Protein AF-K1UQA2-F1 (afdb_monomer)

pLDDT: mean 92.2, std 6.51, range [64.06, 97.81]

Foldseek 3Di:
DVVVPDDDDDDDLPDDQLVDQEDEDELQQEDDPVSVVSVVVCVVVVHHYHYDPNHPNYYPVRD

Organism: NCBI:txid408170

Secondary structure (DSSP, 8-state):
-GGGT-------TTS-GGG-SEEEETT--B--HHHHHHHHHHHHTT-EEEE-TT-S-B-TT--

Solvent-accessible surface area (backbone atoms only — not comparable to full-atom values): 3971 Å² total; per-residue (Å²): 94,82,90,71,73,53,91,81,82,92,76,63,88,87,54,74,62,87,83,40,76,61,47,75,44,76,48,41,35,65,40,40,69,70,56,51,51,50,54,50,51,41,41,75,75,71,34,42,78,46,74,43,75,66,40,54,71,18,29,87,86,70,86

Radius of gyration: 12.31 Å; Cα contacts (8 Å, |Δi|>4): 70; chains: 1; bounding box: 26×26×33 Å

Structure (mmCIF, N/CA/C/O backbone):
data_AF-K1UQA2-F1
#
_entry.id   AF-K1UQA2-F1
#
loop_
_atom_site.group_PDB
_atom_site.id
_atom_site.type_symbol
_atom_site.label_atom_id
_atom_site.label_alt_id
_atom_site.label_comp_id
_atom_site.label_asym_id
_atom_site.label_entity_id
_atom_site.label_seq_id
_atom_site.pdbx_PDB_ins_code
_atom_site.Cartn_x
_atom_site.Cartn_y
_atom_site.Cartn_z
_atom_site.occupancy
_atom_site.B_iso_or_equiv
_atom_site.auth_seq_id
_atom_site.auth_comp_id
_atom_site.auth_asym_id
_atom_site.auth_atom_id
_atom_site.pdbx_PDB_model_num
ATOM 1 N N . MET A 1 1 ? -2.093 12.959 9.187 1.00 64.06 1 MET A N 1
ATOM 2 C CA . MET A 1 1 ? -1.982 11.873 10.190 1.00 64.06 1 MET A CA 1
ATOM 3 C C . MET A 1 1 ? -1.719 12.421 11.589 1.00 64.06 1 MET A C 1
ATOM 5 O O . MET A 1 1 ? -2.556 12.214 12.451 1.00 64.06 1 MET A O 1
ATOM 9 N N . LYS A 1 2 ? -0.668 13.234 11.788 1.00 69.12 2 LYS A N 1
ATOM 10 C CA . LYS A 1 2 ? -0.396 13.937 13.062 1.00 69.12 2 LYS A CA 1
ATOM 11 C C . LYS A 1 2 ? -1.580 14.767 13.590 1.00 69.12 2 LYS A C 1
ATOM 13 O O . LYS A 1 2 ? -1.877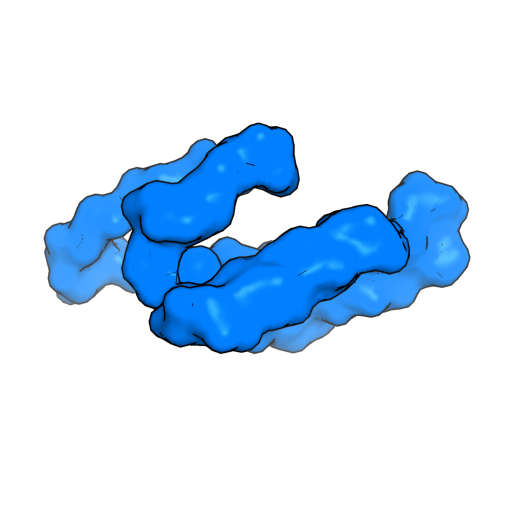 14.721 14.772 1.00 69.12 2 LYS A O 1
ATOM 18 N N . SER A 1 3 ? -2.289 15.465 12.702 1.00 81.44 3 SER A N 1
ATOM 19 C CA . SER A 1 3 ? -3.499 16.237 13.028 1.00 81.44 3 SER A CA 1
ATOM 20 C C . SER A 1 3 ? -4.732 15.387 13.358 1.00 81.44 3 SER A C 1
ATOM 22 O O . SER A 1 3 ? -5.662 15.893 13.969 1.00 81.44 3 SER A O 1
ATOM 24 N N . PHE A 1 4 ? -4.748 14.111 12.960 1.00 80.31 4 PHE A N 1
ATOM 25 C CA . PHE A 1 4 ? -5.859 13.187 13.211 1.00 80.31 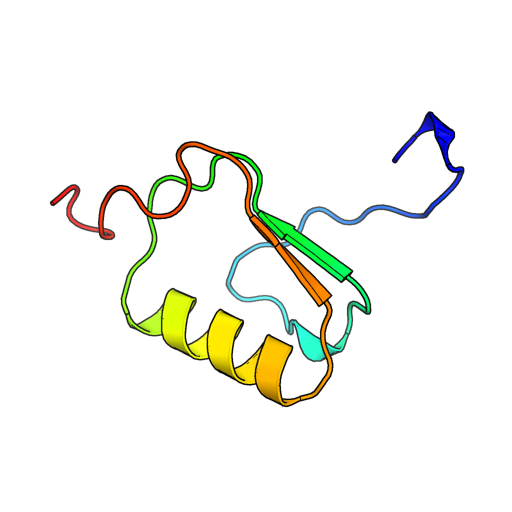4 PHE A CA 1
ATOM 26 C C . PHE A 1 4 ? -5.663 12.369 14.497 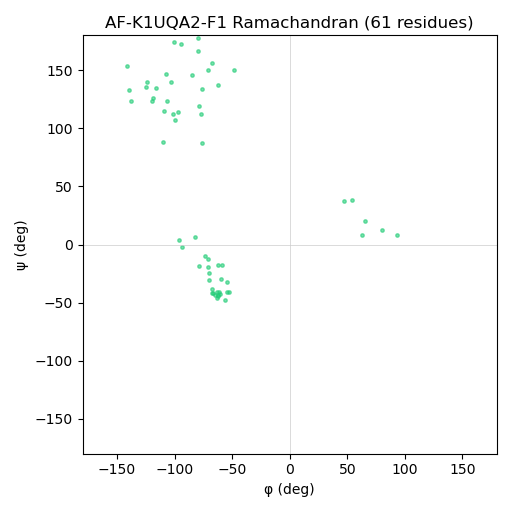1.00 80.31 4 PHE A C 1
ATOM 28 O O . PHE A 1 4 ? -6.504 11.537 14.811 1.00 80.31 4 PHE A O 1
ATOM 35 N N . GLY A 1 5 ? -4.537 12.541 15.207 1.00 84.00 5 GLY A N 1
ATOM 36 C CA . GLY A 1 5 ? -4.209 11.754 16.403 1.00 84.00 5 GLY A CA 1
ATOM 37 C C . GLY A 1 5 ? -4.034 10.250 16.152 1.00 84.00 5 GLY A C 1
ATOM 38 O O . GLY A 1 5 ? -3.913 9.485 17.102 1.00 84.00 5 GLY A O 1
ATOM 39 N N . ALA A 1 6 ? -4.023 9.816 14.888 1.00 86.31 6 ALA A N 1
ATOM 40 C CA . ALA A 1 6 ? -3.899 8.412 14.529 1.00 86.31 6 ALA A CA 1
ATOM 41 C C . ALA A 1 6 ? -2.443 7.939 14.701 1.00 86.31 6 ALA A C 1
ATOM 43 O O . ALA A 1 6 ? -1.533 8.629 14.222 1.00 86.31 6 ALA A O 1
ATOM 44 N N . PRO A 1 7 ? -2.209 6.774 15.334 1.00 89.94 7 PRO A N 1
ATOM 45 C CA . PRO A 1 7 ? -0.881 6.182 15.420 1.00 89.94 7 PRO A CA 1
ATOM 46 C C . PRO A 1 7 ? -0.367 5.845 14.018 1.00 89.94 7 PRO A C 1
ATOM 48 O O . PRO A 1 7 ? -1.110 5.357 13.165 1.00 89.94 7 PRO A O 1
ATOM 51 N N . VAL A 1 8 ? 0.908 6.143 13.779 1.00 91.44 8 VAL A N 1
ATOM 52 C CA . VAL A 1 8 ? 1.563 5.973 12.479 1.00 91.44 8 VAL A CA 1
ATOM 53 C C . VAL A 1 8 ? 2.787 5.105 12.658 1.00 91.44 8 VAL A C 1
ATOM 55 O O . VAL A 1 8 ? 3.574 5.341 13.572 1.00 91.44 8 VAL A O 1
ATOM 58 N N . ASP A 1 9 ? 2.954 4.153 11.751 1.00 94.19 9 ASP A N 1
ATOM 59 C CA . ASP A 1 9 ? 4.135 3.309 11.667 1.00 94.19 9 ASP A CA 1
ATOM 60 C C . ASP A 1 9 ? 4.749 3.425 10.267 1.00 94.19 9 ASP A C 1
ATOM 62 O O . ASP A 1 9 ? 4.029 3.487 9.266 1.00 94.19 9 ASP A O 1
ATOM 66 N N . PHE A 1 10 ? 6.078 3.473 10.200 1.00 93.50 10 PHE A N 1
ATOM 67 C CA . PHE A 1 10 ? 6.824 3.472 8.945 1.00 93.50 10 PHE A CA 1
ATOM 68 C C . PHE A 1 10 ? 7.334 2.061 8.694 1.00 93.50 10 PHE A C 1
ATOM 70 O O . PHE A 1 10 ? 8.270 1.594 9.339 1.00 93.50 10 PHE A O 1
ATOM 77 N N . ILE A 1 11 ? 6.712 1.391 7.731 1.00 93.38 11 ILE A N 1
ATOM 78 C CA . ILE A 1 11 ? 6.986 -0.010 7.432 1.00 93.38 11 ILE A CA 1
ATOM 79 C C . ILE A 1 11 ? 7.751 -0.169 6.120 1.00 93.38 11 ILE A C 1
ATOM 81 O O . ILE A 1 11 ? 7.557 0.587 5.169 1.00 93.38 11 ILE A O 1
ATOM 85 N N . SER A 1 12 ? 8.611 -1.183 6.059 1.00 92.56 12 SER A N 1
ATOM 86 C CA . SER A 1 12 ? 9.212 -1.654 4.812 1.00 92.56 12 SER A CA 1
ATOM 87 C C . SER A 1 12 ? 8.239 -2.539 4.032 1.00 92.56 12 SER A C 1
ATOM 89 O O . SER A 1 12 ? 7.273 -3.070 4.581 1.00 92.56 12 SER A O 1
ATOM 91 N N . GLU A 1 13 ? 8.548 -2.801 2.759 1.00 89.50 13 GLU A N 1
ATOM 92 C CA . GLU A 1 13 ? 7.794 -3.763 1.946 1.00 89.50 13 GLU A CA 1
ATOM 93 C C . GLU A 1 13 ? 7.714 -5.146 2.604 1.00 89.50 13 GLU A C 1
ATOM 95 O O . GLU A 1 13 ? 6.718 -5.835 2.445 1.00 89.50 13 GLU A O 1
ATOM 100 N N . SER A 1 14 ? 8.733 -5.573 3.357 1.00 89.56 14 SER A N 1
ATOM 101 C CA . SER A 1 14 ? 8.792 -6.899 3.990 1.00 89.56 14 SER A CA 1
ATOM 102 C C . SER A 1 14 ? 7.824 -7.093 5.160 1.00 89.56 14 SER A C 1
ATOM 104 O O . SER A 1 14 ? 7.627 -8.228 5.589 1.00 89.56 14 SER A O 1
ATOM 106 N N . LYS A 1 15 ? 7.210 -6.025 5.682 1.00 94.19 15 LYS A N 1
ATOM 107 C CA . LYS A 1 15 ? 6.228 -6.138 6.763 1.00 94.19 15 LYS A CA 1
ATOM 108 C C . LYS A 1 15 ? 4.956 -6.836 6.299 1.00 94.19 15 LYS A C 1
ATOM 110 O O . LYS A 1 15 ? 4.600 -6.830 5.122 1.00 94.19 15 LYS A O 1
ATOM 115 N N . GLU A 1 16 ? 4.256 -7.414 7.264 1.00 93.50 16 GLU A N 1
ATOM 116 C CA . GLU A 1 16 ? 2.957 -8.031 7.044 1.00 93.50 16 GLU A CA 1
ATOM 117 C C . GLU A 1 16 ? 1.871 -6.947 6.932 1.00 93.50 16 GLU A C 1
ATOM 119 O O . GLU A 1 16 ? 1.579 -6.239 7.896 1.00 93.50 16 GLU A O 1
ATOM 124 N N . PHE A 1 17 ? 1.284 -6.791 5.741 1.00 94.88 17 PHE A N 1
ATOM 125 C CA . PHE A 1 17 ? 0.325 -5.716 5.445 1.00 94.88 17 PHE A CA 1
ATOM 126 C C . PHE A 1 17 ? -1.019 -5.900 6.154 1.00 94.88 17 PHE A C 1
ATOM 128 O O . PHE A 1 17 ? -1.647 -4.919 6.542 1.00 94.88 17 PHE A O 1
ATOM 135 N N . SER A 1 18 ? -1.431 -7.148 6.390 1.00 93.88 18 SER A N 1
ATOM 136 C CA . SER A 1 18 ? -2.684 -7.489 7.076 1.00 93.88 18 SER A CA 1
ATOM 137 C C . SER A 1 18 ? -2.757 -6.981 8.524 1.00 93.88 18 SER A C 1
ATOM 139 O O . SER A 1 18 ? -3.848 -6.855 9.073 1.00 93.88 18 SER A O 1
ATOM 141 N N . SER A 1 19 ? -1.619 -6.626 9.132 1.00 94.88 19 SER A N 1
ATOM 142 C CA . SER A 1 19 ? -1.568 -6.006 10.463 1.00 94.88 19 SER A CA 1
ATOM 143 C C . SER A 1 19 ? -2.028 -4.543 10.484 1.00 94.88 19 SER A C 1
ATOM 145 O O . SER A 1 19 ? -2.198 -3.983 11.566 1.00 94.88 19 SER A O 1
ATOM 147 N N . TYR A 1 20 ? -2.221 -3.914 9.320 1.00 95.25 20 TYR A N 1
ATOM 148 C CA . TYR A 1 20 ? -2.567 -2.499 9.207 1.00 95.25 20 TYR A CA 1
ATOM 149 C C . TYR A 1 20 ? -3.925 -2.328 8.509 1.00 95.25 20 TYR A C 1
ATOM 151 O O . TYR A 1 20 ? -4.106 -2.804 7.386 1.00 95.25 20 TYR A O 1
ATOM 159 N N . PRO A 1 21 ? -4.887 -1.607 9.115 1.00 94.06 21 PRO A N 1
ATOM 160 C CA . PRO A 1 21 ? -6.202 -1.389 8.505 1.00 94.06 21 PRO A CA 1
ATOM 161 C C . PRO A 1 21 ? -6.146 -0.449 7.290 1.00 94.06 21 PRO A C 1
ATOM 163 O O . PRO A 1 21 ? -7.019 -0.503 6.422 1.00 94.06 21 PRO A O 1
ATOM 166 N N . VAL A 1 22 ? -5.122 0.410 7.235 1.00 95.62 22 VAL A N 1
ATOM 167 C CA . VAL A 1 22 ? -4.851 1.331 6.130 1.00 95.62 22 VAL A CA 1
ATOM 168 C C . VAL A 1 22 ? -3.349 1.362 5.863 1.00 95.62 22 VAL A C 1
ATOM 170 O O . VAL A 1 22 ? -2.563 1.543 6.793 1.00 95.62 22 VAL A O 1
ATOM 173 N N . ILE A 1 23 ? -2.958 1.246 4.596 1.00 96.50 23 ILE A N 1
ATOM 174 C CA . ILE A 1 23 ? -1.588 1.450 4.119 1.00 96.50 23 ILE A CA 1
ATOM 175 C C . ILE A 1 23 ? -1.573 2.640 3.168 1.00 96.50 23 ILE A C 1
ATOM 177 O O . ILE A 1 23 ? -2.415 2.757 2.279 1.00 96.50 23 ILE A O 1
ATOM 181 N N . ILE A 1 24 ? -0.590 3.520 3.342 1.00 95.44 24 ILE A N 1
ATOM 182 C CA . ILE A 1 24 ? -0.372 4.677 2.476 1.00 95.44 24 ILE A CA 1
ATOM 183 C C . ILE A 1 24 ? 1.015 4.538 1.854 1.00 95.44 24 ILE A C 1
ATOM 185 O O . ILE A 1 24 ? 2.002 4.446 2.581 1.00 95.44 24 ILE A O 1
ATOM 189 N N . ALA A 1 25 ? 1.093 4.552 0.524 1.00 95.06 25 ALA A N 1
ATOM 190 C CA . ALA A 1 25 ? 2.351 4.545 -0.222 1.00 95.06 25 ALA A CA 1
ATOM 191 C C . ALA A 1 25 ? 2.555 5.914 -0.904 1.00 95.06 25 ALA A C 1
ATOM 193 O O . ALA A 1 25 ? 2.107 6.116 -2.038 1.00 95.06 25 ALA A O 1
ATOM 194 N N . PRO A 1 26 ? 3.173 6.894 -0.214 1.00 93.81 26 PRO A N 1
ATOM 195 C CA . PRO A 1 26 ? 3.348 8.238 -0.748 1.00 93.81 26 PRO A CA 1
ATOM 196 C C . PRO A 1 26 ? 4.519 8.288 -1.733 1.00 93.81 26 PRO A C 1
ATOM 198 O O . PRO A 1 26 ? 5.660 8.029 -1.362 1.00 93.81 26 PRO A O 1
ATOM 201 N N . ALA A 1 27 ? 4.226 8.648 -2.983 1.00 93.19 27 ALA A N 1
ATOM 202 C CA . ALA A 1 27 ? 5.185 8.810 -4.078 1.00 93.19 27 ALA A CA 1
ATOM 203 C C . ALA A 1 27 ? 6.171 7.630 -4.192 1.00 93.19 27 ALA A C 1
ATOM 205 O O . ALA A 1 27 ? 7.358 7.818 -4.461 1.00 93.19 27 ALA A O 1
ATOM 206 N N . TYR A 1 28 ? 5.681 6.407 -3.955 1.00 91.12 28 TYR A N 1
ATOM 207 C CA . TYR A 1 28 ? 6.523 5.216 -3.881 1.00 91.12 28 TYR A CA 1
ATOM 208 C C . TYR A 1 28 ? 6.931 4.778 -5.288 1.00 91.12 28 TYR A C 1
ATOM 210 O O . TYR A 1 28 ? 6.225 4.026 -5.957 1.00 91.12 28 TYR A O 1
ATOM 218 N N . GLN A 1 29 ? 8.031 5.338 -5.783 1.00 91.31 29 GLN A N 1
ATOM 219 C CA . GLN A 1 29 ? 8.347 5.339 -7.209 1.00 91.31 29 GLN A CA 1
ATOM 220 C C . GLN A 1 29 ? 8.655 3.952 -7.783 1.00 91.31 29 GLN A C 1
ATOM 222 O O . GLN A 1 29 ? 8.268 3.681 -8.920 1.00 91.31 29 GLN A O 1
ATOM 227 N N . LEU A 1 30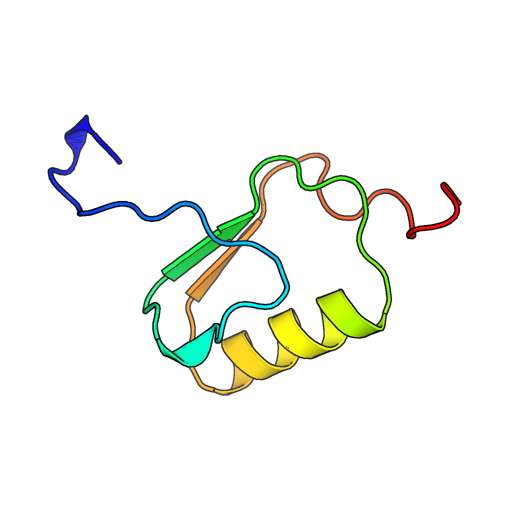 ? 9.358 3.109 -7.022 1.00 93.25 30 LEU A N 1
ATOM 228 C CA . LEU A 1 30 ? 9.829 1.802 -7.474 1.00 93.25 30 LEU A CA 1
ATOM 229 C C . LEU A 1 30 ? 8.853 0.716 -7.025 1.00 93.25 30 LEU A C 1
ATOM 231 O O . LEU A 1 30 ? 8.733 0.466 -5.833 1.00 93.25 30 LEU A O 1
ATOM 235 N N . ALA A 1 31 ? 8.175 0.055 -7.955 1.00 93.31 31 ALA A N 1
ATOM 236 C CA . ALA A 1 31 ? 7.323 -1.088 -7.651 1.00 93.31 31 ALA A CA 1
ATOM 237 C C . ALA A 1 31 ? 7.533 -2.179 -8.697 1.00 93.31 31 ALA A C 1
ATOM 239 O O . ALA A 1 31 ? 7.377 -1.951 -9.894 1.00 93.31 31 ALA A O 1
ATOM 240 N N . ASP A 1 32 ? 7.893 -3.377 -8.248 1.00 93.50 32 ASP A N 1
ATOM 241 C CA . ASP A 1 32 ? 7.923 -4.555 -9.104 1.00 93.50 32 ASP A CA 1
ATOM 242 C C . ASP A 1 32 ? 6.619 -5.343 -9.017 1.00 93.50 32 ASP A C 1
ATOM 244 O O . ASP A 1 32 ? 5.750 -5.093 -8.179 1.00 93.50 32 ASP A O 1
ATOM 248 N N . LYS A 1 33 ? 6.497 -6.348 -9.887 1.00 93.50 33 LYS A N 1
ATOM 249 C CA . LYS A 1 33 ? 5.323 -7.217 -9.918 1.00 93.50 33 LYS A CA 1
ATOM 250 C C . LYS A 1 33 ? 5.041 -7.852 -8.552 1.00 93.50 33 LYS A C 1
ATOM 252 O O . LYS A 1 33 ? 3.886 -7.908 -8.149 1.00 93.50 33 LYS A O 1
ATOM 257 N N . ALA A 1 34 ? 6.076 -8.282 -7.830 1.00 94.44 34 ALA A N 1
ATOM 258 C CA . ALA A 1 34 ? 5.914 -8.902 -6.519 1.00 94.44 34 ALA A CA 1
ATOM 259 C C . ALA A 1 34 ? 5.278 -7.942 -5.500 1.00 94.44 34 ALA A C 1
ATOM 261 O O . ALA A 1 34 ? 4.355 -8.330 -4.785 1.00 94.44 34 ALA A O 1
ATOM 262 N N . LEU A 1 35 ? 5.718 -6.681 -5.453 1.00 94.81 35 LEU A N 1
ATOM 263 C CA . LEU A 1 35 ? 5.114 -5.677 -4.580 1.00 94.81 35 LEU A CA 1
ATOM 264 C C . LEU A 1 35 ? 3.663 -5.371 -4.975 1.00 94.81 35 LEU A C 1
ATOM 266 O O . LEU A 1 35 ? 2.787 -5.318 -4.110 1.00 94.81 35 LEU A O 1
ATOM 270 N N . VAL A 1 36 ? 3.392 -5.229 -6.275 1.00 95.44 36 VAL A N 1
ATOM 271 C CA . VAL A 1 36 ? 2.037 -4.976 -6.791 1.00 95.44 36 VAL A CA 1
ATOM 272 C C . VAL A 1 36 ? 1.091 -6.138 -6.480 1.00 95.44 36 VAL A C 1
ATOM 274 O O . VAL A 1 36 ? -0.050 -5.906 -6.074 1.00 95.44 36 VAL A O 1
ATOM 277 N N . ASP A 1 37 ? 1.553 -7.383 -6.604 1.00 96.81 37 ASP A N 1
ATOM 278 C CA . ASP A 1 37 ? 0.771 -8.573 -6.255 1.00 96.81 37 ASP A CA 1
ATOM 279 C C . ASP A 1 37 ? 0.400 -8.558 -4.761 1.00 96.81 37 ASP A C 1
ATOM 281 O O . ASP A 1 37 ? -0.747 -8.835 -4.406 1.00 96.81 37 ASP A O 1
ATOM 285 N N . ARG A 1 38 ? 1.326 -8.153 -3.880 1.00 96.31 38 ARG A N 1
ATOM 286 C CA . ARG A 1 38 ? 1.066 -8.031 -2.434 1.00 96.31 38 ARG A CA 1
ATOM 287 C C . ARG A 1 38 ? 0.084 -6.918 -2.094 1.00 96.31 38 ARG A C 1
ATOM 289 O O . ARG A 1 38 ? -0.797 -7.123 -1.262 1.00 96.31 38 ARG A O 1
ATOM 296 N N . TRP A 1 39 ? 0.199 -5.756 -2.734 1.00 96.81 39 TRP A N 1
ATOM 297 C CA . TRP A 1 39 ? -0.794 -4.684 -2.605 1.00 96.81 39 TRP A CA 1
ATOM 298 C C . TRP A 1 39 ? -2.175 -5.134 -3.075 1.00 96.81 39 TRP A C 1
ATOM 300 O O . TRP A 1 39 ? -3.173 -4.877 -2.405 1.00 96.81 39 TRP A O 1
ATOM 310 N N . TH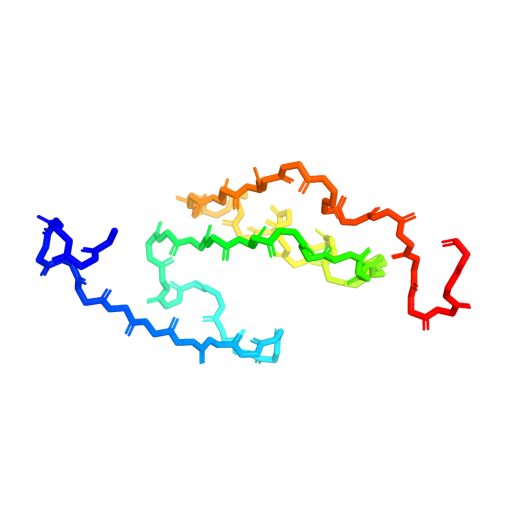R A 1 40 ? -2.228 -5.856 -4.192 1.00 97.38 40 THR A N 1
ATOM 311 C CA . THR A 1 40 ? -3.475 -6.389 -4.744 1.00 97.38 40 THR A CA 1
ATOM 312 C C . THR A 1 40 ? -4.119 -7.395 -3.792 1.00 97.38 40 THR A C 1
ATOM 314 O O . THR A 1 40 ? -5.320 -7.317 -3.541 1.00 97.38 40 THR A O 1
ATOM 317 N N . ASP A 1 41 ? -3.339 -8.327 -3.242 1.00 97.75 41 ASP A N 1
ATOM 318 C CA . ASP A 1 41 ? -3.815 -9.314 -2.267 1.00 97.75 41 ASP A CA 1
ATOM 319 C C . ASP A 1 41 ? -4.320 -8.653 -0.975 1.00 97.75 41 ASP A C 1
ATOM 321 O O . ASP A 1 41 ? -5.409 -8.975 -0.500 1.00 97.75 41 ASP A O 1
ATOM 325 N N . TYR A 1 42 ? -3.588 -7.664 -0.455 1.00 97.75 42 TYR A N 1
ATOM 326 C CA . TYR A 1 42 ? -4.001 -6.880 0.710 1.00 97.75 42 TYR A CA 1
ATOM 327 C C . TYR A 1 42 ? -5.372 -6.217 0.510 1.00 97.75 42 TYR A C 1
ATOM 329 O O . TYR A 1 42 ? -6.254 -6.355 1.358 1.00 97.75 42 TYR A O 1
ATOM 337 N N . VAL A 1 43 ? -5.584 -5.556 -0.634 1.00 97.69 43 VAL A N 1
ATOM 338 C CA . VAL A 1 43 ? -6.866 -4.905 -0.945 1.00 97.69 43 VAL A CA 1
ATOM 339 C C . VAL A 1 43 ? -7.983 -5.932 -1.132 1.00 97.69 43 VAL A C 1
ATOM 341 O O . VAL A 1 43 ? -9.077 -5.754 -0.602 1.00 97.69 43 VAL A O 1
ATOM 344 N N . LYS A 1 44 ? -7.715 -7.052 -1.817 1.00 97.81 44 LYS A N 1
ATOM 345 C CA . LYS A 1 44 ? -8.692 -8.146 -1.981 1.00 97.81 44 LYS A CA 1
ATOM 346 C C . LYS A 1 44 ? -9.144 -8.745 -0.649 1.00 97.81 44 LYS A C 1
ATOM 348 O O . LYS A 1 44 ? -10.279 -9.198 -0.547 1.00 97.81 44 LYS A O 1
ATOM 353 N N . LYS A 1 45 ? -8.280 -8.727 0.367 1.00 96.88 45 LYS A N 1
ATOM 354 C CA . LYS A 1 45 ? -8.580 -9.174 1.736 1.00 96.88 45 LYS A CA 1
ATOM 355 C C . LYS A 1 45 ? -9.294 -8.114 2.590 1.00 96.88 45 LYS A C 1
ATOM 357 O O . LYS A 1 45 ? -9.498 -8.342 3.777 1.00 96.88 45 LYS A O 1
ATOM 362 N N . GLY A 1 46 ? -9.691 -6.982 2.004 1.00 96.62 46 GLY A N 1
ATOM 363 C CA . GLY A 1 46 ? -10.429 -5.908 2.679 1.0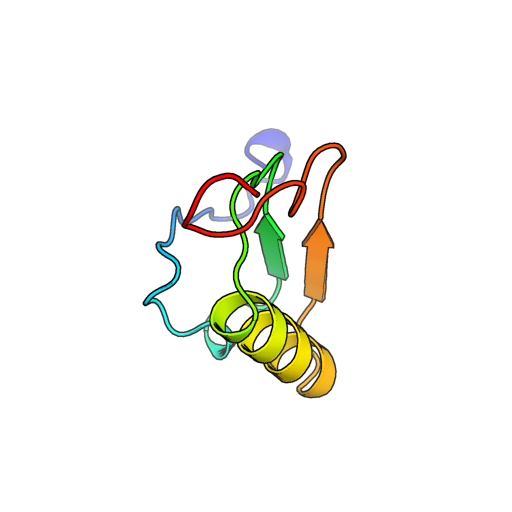0 96.62 46 GLY A CA 1
ATOM 364 C C . GLY A 1 46 ? -9.550 -4.800 3.266 1.00 96.62 46 GLY A C 1
ATOM 365 O O . GLY A 1 46 ? -10.054 -3.940 3.985 1.00 96.62 46 GLY A O 1
ATOM 366 N N . GLY A 1 47 ? -8.247 -4.808 2.977 1.00 97.25 47 GLY A N 1
ATOM 367 C CA . GLY A 1 47 ? -7.331 -3.739 3.358 1.00 97.25 47 GLY A CA 1
ATOM 368 C C . GLY A 1 47 ? -7.556 -2.453 2.559 1.00 97.25 47 GLY A C 1
ATOM 369 O O . GLY A 1 47 ? -7.939 -2.490 1.389 1.00 97.25 47 GLY A O 1
ATOM 370 N N . ASN A 1 48 ? -7.271 -1.300 3.167 1.00 97.62 48 ASN A N 1
ATOM 371 C CA . ASN A 1 48 ? -7.409 -0.003 2.505 1.00 97.62 48 ASN A CA 1
ATOM 372 C C . ASN A 1 48 ? -6.041 0.505 2.049 1.00 97.62 48 ASN A C 1
ATOM 374 O O . ASN A 1 48 ? -5.196 0.849 2.873 1.00 97.62 48 ASN A O 1
ATOM 378 N N . LEU A 1 49 ? -5.822 0.575 0.738 1.00 97.19 49 LEU A N 1
ATOM 379 C CA . LEU A 1 49 ? -4.577 1.076 0.159 1.00 97.19 49 LEU A CA 1
ATOM 380 C C . LEU A 1 49 ? -4.780 2.467 -0.444 1.00 97.19 49 LEU A C 1
ATOM 382 O O . LEU A 1 49 ? -5.602 2.647 -1.340 1.00 97.19 49 LEU A O 1
ATOM 386 N N . VAL A 1 50 ? -3.986 3.436 0.007 1.00 96.75 50 VAL A N 1
ATOM 387 C CA . VAL A 1 50 ? -3.941 4.791 -0.551 1.00 96.75 50 VAL A CA 1
ATOM 388 C C . VAL A 1 50 ? -2.623 4.982 -1.290 1.00 96.75 50 VAL A C 1
ATOM 390 O O . VAL A 1 50 ? -1.548 4.988 -0.687 1.00 96.75 5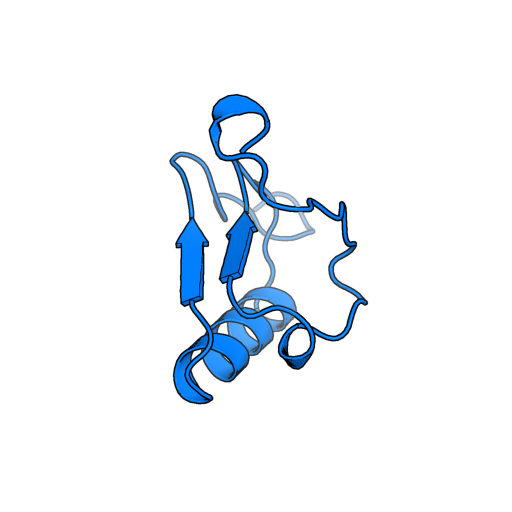0 VAL A O 1
ATOM 393 N N . LEU A 1 51 ? -2.711 5.172 -2.604 1.00 96.50 51 LEU A N 1
ATOM 394 C CA . LEU A 1 51 ? -1.578 5.539 -3.450 1.00 96.50 51 LEU A CA 1
ATOM 395 C C . LEU A 1 51 ? -1.664 7.028 -3.778 1.00 96.50 51 LEU A C 1
ATOM 397 O O . LEU A 1 51 ? -2.745 7.544 -4.060 1.00 96.50 51 LEU A O 1
ATOM 401 N N . THR A 1 52 ? -0.531 7.725 -3.771 1.00 95.44 52 THR A N 1
ATOM 402 C CA . THR A 1 52 ? -0.480 9.119 -4.235 1.00 95.44 52 THR A CA 1
ATOM 403 C C . THR A 1 52 ? 0.077 9.202 -5.652 1.00 95.44 52 THR A C 1
ATOM 405 O O . THR A 1 52 ? 0.582 8.220 -6.206 1.00 95.44 52 THR A O 1
ATOM 408 N N . CYS A 1 53 ? 0.059 10.406 -6.229 1.00 94.81 53 CYS A N 1
ATOM 409 C CA . CYS A 1 53 ? 0.742 10.704 -7.485 1.00 94.81 53 CYS A CA 1
ATOM 410 C C . CYS A 1 53 ? 2.196 10.201 -7.472 1.00 94.81 53 CYS A C 1
ATOM 412 O O . CYS A 1 53 ? 2.844 10.198 -6.424 1.00 94.81 53 CYS A O 1
ATOM 414 N N . ARG A 1 54 ? 2.715 9.846 -8.657 1.00 92.88 54 ARG A N 1
ATOM 415 C CA . ARG A 1 54 ? 4.110 9.403 -8.875 1.00 92.88 54 ARG A CA 1
ATOM 416 C C . ARG A 1 54 ? 4.491 8.076 -8.192 1.00 92.88 54 ARG A C 1
ATOM 418 O O . ARG A 1 54 ? 5.673 7.791 -8.038 1.00 92.88 54 ARG A O 1
ATOM 425 N N . THR A 1 55 ? 3.510 7.252 -7.838 1.00 94.69 55 THR A N 1
ATOM 426 C CA . THR A 1 55 ? 3.729 5.887 -7.332 1.00 94.69 55 THR A CA 1
ATOM 427 C C . THR A 1 55 ? 3.878 4.889 -8.485 1.00 94.69 55 THR A C 1
ATOM 429 O O . THR A 1 55 ? 3.229 5.058 -9.515 1.00 94.69 55 THR A O 1
ATOM 432 N N . ALA A 1 56 ? 4.718 3.862 -8.311 1.00 92.75 56 ALA A N 1
ATOM 433 C CA . ALA A 1 56 ? 4.930 2.752 -9.247 1.00 92.75 56 ALA A CA 1
ATOM 434 C C . ALA A 1 56 ? 5.294 3.185 -10.681 1.00 92.75 56 ALA A C 1
ATOM 436 O O . ALA A 1 56 ? 4.844 2.596 -11.659 1.00 92.75 56 ALA A O 1
ATOM 437 N N . GLN A 1 57 ? 6.098 4.242 -10.819 1.00 94.00 57 GLN A N 1
ATOM 438 C CA . GLN A 1 57 ? 6.516 4.729 -12.136 1.00 94.00 57 GLN A CA 1
ATOM 439 C C . GLN A 1 57 ? 7.633 3.910 -12.767 1.00 94.00 57 GLN A C 1
ATOM 441 O O . GLN A 1 57 ? 7.882 4.076 -13.958 1.00 94.00 57 GLN A O 1
ATOM 446 N N . LYS A 1 58 ? 8.352 3.132 -11.957 1.00 92.75 58 LYS A N 1
ATOM 447 C CA . LYS A 1 58 ? 9.469 2.313 -12.404 1.00 92.75 58 LYS A CA 1
ATOM 448 C C . LYS A 1 58 ? 9.481 0.978 -11.683 1.00 92.75 58 LYS A C 1
ATOM 450 O O . LYS A 1 58 ? 9.039 0.892 -10.538 1.00 92.75 58 LYS A O 1
ATOM 455 N N . ASP A 1 59 ? 10.056 -0.035 -12.310 1.00 89.06 59 ASP A N 1
ATOM 456 C CA . ASP A 1 59 ? 10.410 -1.275 -11.623 1.00 89.06 59 ASP A CA 1
ATOM 457 C C . ASP A 1 59 ? 11.730 -1.146 -10.831 1.00 89.06 59 ASP A C 1
ATOM 459 O O . ASP A 1 59 ? 12.405 -0.113 -10.857 1.00 89.06 59 ASP A O 1
ATOM 463 N N . ARG A 1 60 ? 12.133 -2.206 -10.111 1.00 88.44 60 ARG A N 1
ATOM 464 C CA . ARG A 1 60 ? 13.394 -2.229 -9.332 1.00 88.44 60 ARG A CA 1
ATOM 465 C C . ARG A 1 60 ? 14.654 -1.999 -10.177 1.00 88.44 60 ARG A C 1
ATOM 467 O O . ARG A 1 60 ? 15.700 -1.679 -9.622 1.00 88.44 60 ARG A O 1
ATOM 474 N N . HIS A 1 61 ? 14.566 -2.167 -11.493 1.00 89.81 61 HIS A N 1
ATOM 475 C CA . HIS A 1 61 ? 15.661 -1.948 -12.435 1.00 89.81 61 HIS A CA 1
ATOM 476 C C . HIS A 1 61 ? 15.607 -0.554 -13.076 1.00 89.81 61 HIS A C 1
ATOM 478 O O . HIS A 1 61 ? 16.436 -0.234 -13.926 1.00 89.81 61 HIS A O 1
ATOM 484 N N . GLY A 1 62 ? 14.662 0.292 -12.659 1.00 81.56 62 GLY A N 1
ATOM 485 C CA . GLY A 1 62 ? 14.540 1.672 -13.109 1.00 81.56 62 GLY A CA 1
ATOM 486 C C . GLY A 1 62 ? 13.866 1.841 -14.472 1.00 81.56 62 GLY A C 1
ATOM 487 O O . GLY A 1 62 ? 13.955 2.947 -15.022 1.00 81.56 62 GLY A O 1
ATOM 488 N N . ARG A 1 63 ? 13.230 0.780 -14.985 1.00 74.88 63 ARG A N 1
ATOM 489 C CA . ARG A 1 63 ? 12.478 0.756 -16.248 1.00 74.88 63 ARG A CA 1
ATOM 490 C C . ARG A 1 63 ? 11.054 1.235 -16.047 1.00 74.88 63 ARG A C 1
ATOM 492 O O . ARG A 1 63 ? 10.487 0.891 -14.987 1.00 74.88 63 ARG A O 1
#

Mean predicted aligned error: 3.59 Å

Sequence (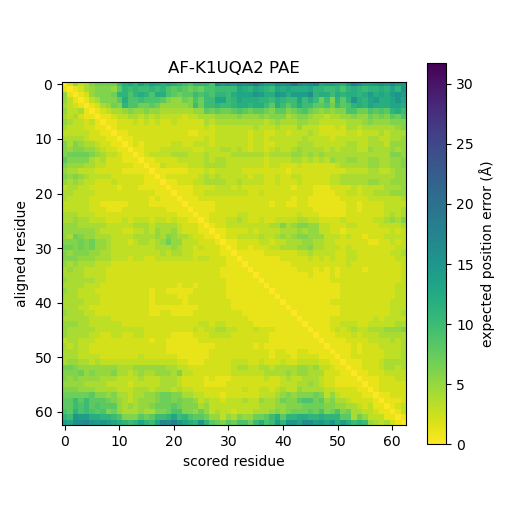63 aa):
MKSFGAPVDFISESKEFSSYPVIIAPAYQLADKALVDRWTDYVKKGGNLVLTCRTAQKDRHGR

InterPro domains:
  IPR003476 Glycoside hydrolase, family 42 [PTHR36447] (1-63)
  IPR013738 Beta-galactosidase trimerisation [PF08532] (2-62)
  IPR029062 Class I glutamine amidotransferase-like [G3DSA:3.40.50.880] (2-63)
  IPR029062 Class I glutamine amidotransferase-like [SSF52317] (3-62)

Nearest PDB structures (foldseek):
  5v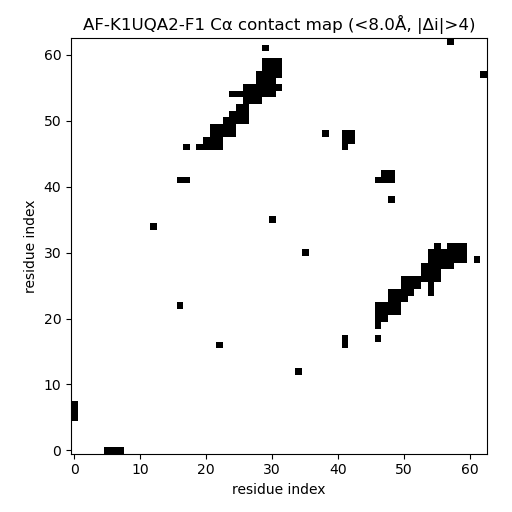ym-assembly1_A  TM=9.460E-01  e=3.796E-03  Bifidobacterium adolescentis ATCC 15703
  5vym-assembly1_B  TM=9.507E-01  e=8.287E-03  Bifidobacterium adolescentis ATCC 15703
  4uoq-assembly1_C  TM=9.312E-01  e=2.238E-02  Bifidobacterium animalis subsp. lactis Bl-04
  4uzs-assembly1_B  TM=9.269E-01  e=5.244E-02  Bifidobacterium bifidum S17
  4uzs-assembly1_C  TM=9.193E-01  e=6.489E-02  Bifidobacterium bifidum S17